Protein AF-A0A3G2G8Q4-F1 (afdb_monomer_lite)

Foldseek 3Di:
DDDPPPDPDDDPPPPPDDPDDQDAFKKKKFWAFPVRDTPDIDIDHNQQWDWDWDDDPDTDIDTDGHPDGDDDDDDDDDPRGFKMWMWGQHPNDTHTPDIDGD

Secondary structure (DSSP, 8-state):
--------PPPPPP----S-PPPTT-EEEEEE-TT--EEEEEEE--TTS-EEEEESSSEEEEE---SS----------TT--EEEEEEEETTEEEEEEEEE-

Sequence (102 aa):
MYDKKIVKGKLKSIPTFGDREALQNDFVITLSDAQGNELIKQSVEDPLNPEFESYGDTIERHKMSLQESEFSFRFPYSDEIKSVKIERINNSKKQVLFTQNF

Structure (mmCIF, N/CA/C/O backbone):
data_AF-A0A3G2G8Q4-F1
#
_entry.id   AF-A0A3G2G8Q4-F1
#
loop_
_atom_site.group_PDB
_atom_site.id
_atom_site.type_symbol
_atom_site.label_atom_id
_atom_site.label_alt_id
_atom_site.label_comp_id
_atom_site.label_asym_id
_atom_site.label_entity_id
_atom_site.label_seq_id
_atom_site.pdbx_PDB_ins_code
_atom_site.Cartn_x
_atom_site.Cartn_y
_atom_site.Cartn_z
_atom_site.occupancy
_atom_site.B_iso_or_equiv
_atom_site.auth_seq_id
_atom_site.auth_comp_id
_atom_site.auth_asym_id
_atom_site.auth_atom_id
_atom_site.pdbx_PDB_model_num
ATOM 1 N N . MET A 1 1 ? -21.188 -46.495 3.079 1.00 38.12 1 MET A N 1
ATOM 2 C CA . MET A 1 1 ? -21.110 -45.218 3.822 1.00 38.12 1 MET A CA 1
ATOM 3 C C . MET A 1 1 ? -19.738 -44.620 3.555 1.00 38.12 1 MET A C 1
ATOM 5 O O . MET A 1 1 ? -18.758 -45.279 3.864 1.00 38.12 1 MET A O 1
ATOM 9 N N . TYR A 1 2 ? -19.657 -43.464 2.891 1.00 40.69 2 TYR A N 1
ATOM 10 C CA . TYR A 1 2 ? -18.384 -42.776 2.637 1.00 40.69 2 TYR A CA 1
ATOM 11 C C . TYR A 1 2 ? -18.039 -41.899 3.840 1.00 40.69 2 TYR A C 1
ATOM 13 O O . TYR A 1 2 ? -18.783 -40.976 4.171 1.00 40.69 2 TYR A O 1
ATOM 21 N N . ASP A 1 3 ? -16.921 -42.212 4.483 1.00 45.84 3 ASP A N 1
ATOM 22 C CA . ASP A 1 3 ? -16.386 -41.477 5.623 1.00 45.84 3 ASP A CA 1
ATOM 23 C C . ASP A 1 3 ? -15.816 -40.132 5.134 1.00 45.84 3 ASP A C 1
ATOM 25 O O . ASP A 1 3 ? -14.797 -40.077 4.439 1.00 45.84 3 ASP A O 1
ATOM 29 N N . LYS A 1 4 ? -16.507 -39.023 5.427 1.00 50.03 4 LYS A N 1
ATOM 30 C CA . LYS A 1 4 ? -16.017 -37.670 5.122 1.00 50.03 4 LYS A CA 1
ATOM 31 C C . LYS A 1 4 ? -14.950 -37.297 6.150 1.00 50.03 4 LYS A C 1
ATOM 33 O O . LYS A 1 4 ? -15.244 -36.694 7.178 1.00 50.03 4 LYS A O 1
ATOM 38 N N . LYS A 1 5 ? -13.691 -37.627 5.861 1.00 48.75 5 LYS A N 1
ATOM 39 C CA . LYS A 1 5 ? -12.542 -37.155 6.642 1.00 48.75 5 LYS A CA 1
ATOM 40 C C . LYS A 1 5 ? -12.356 -35.650 6.407 1.00 48.75 5 LYS A C 1
ATOM 42 O O . LYS A 1 5 ? -11.778 -35.238 5.405 1.00 48.75 5 LYS A O 1
ATOM 47 N N . ILE A 1 6 ? -12.856 -34.819 7.322 1.00 59.56 6 ILE A N 1
ATOM 48 C CA . ILE A 1 6 ? -12.511 -33.393 7.358 1.00 59.56 6 ILE A CA 1
ATOM 49 C C . ILE A 1 6 ? -11.072 -33.296 7.868 1.00 59.56 6 ILE A C 1
ATOM 51 O O . ILE A 1 6 ? -10.798 -33.465 9.055 1.00 59.56 6 ILE A O 1
ATOM 55 N N . VAL A 1 7 ? -10.132 -33.066 6.955 1.00 59.28 7 VAL A N 1
ATOM 56 C CA . VAL A 1 7 ? -8.747 -32.758 7.313 1.00 59.28 7 VAL A CA 1
ATOM 57 C C . VAL A 1 7 ? -8.724 -31.324 7.837 1.00 59.28 7 VAL A C 1
ATOM 59 O O . VAL A 1 7 ? -9.223 -30.421 7.168 1.00 59.28 7 VAL A O 1
ATOM 62 N N . LYS A 1 8 ? -8.160 -31.101 9.031 1.00 48.94 8 LYS A N 1
ATOM 63 C CA . LYS A 1 8 ? -7.882 -29.752 9.546 1.00 48.94 8 LYS A CA 1
ATOM 64 C C . LYS A 1 8 ? -6.892 -29.072 8.598 1.00 48.94 8 LYS A C 1
ATOM 66 O O . LYS A 1 8 ? -5.683 -29.245 8.728 1.00 48.94 8 LYS A O 1
ATOM 71 N N . GLY A 1 9 ? -7.407 -28.351 7.607 1.00 51.59 9 GLY A N 1
ATOM 72 C CA . GLY A 1 9 ? -6.599 -27.491 6.756 1.00 51.59 9 GLY A CA 1
ATOM 73 C C . GLY A 1 9 ? -5.917 -26.447 7.631 1.00 51.59 9 GLY A C 1
ATOM 74 O O . GLY A 1 9 ? -6.571 -25.771 8.423 1.00 51.59 9 GLY A O 1
ATOM 75 N N . LYS A 1 10 ? -4.593 -26.337 7.531 1.00 55.53 10 LYS A N 1
ATOM 76 C CA . LYS A 1 10 ? -3.853 -25.245 8.160 1.00 55.53 10 LYS A CA 1
ATOM 77 C C . LYS A 1 10 ? -4.252 -23.958 7.437 1.00 55.53 10 LYS A C 1
ATOM 79 O O . LYS A 1 10 ? -4.138 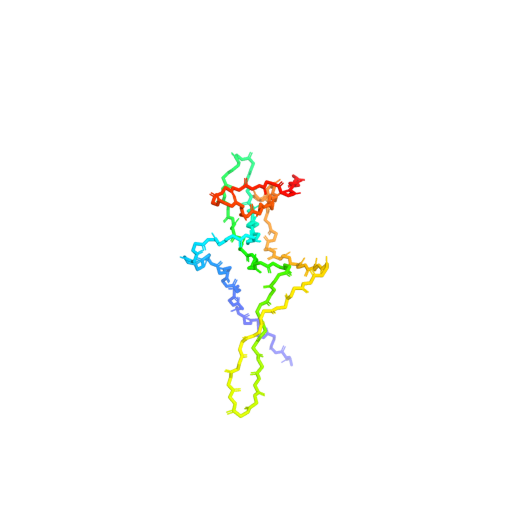-23.899 6.211 1.00 55.53 10 LYS A O 1
ATOM 84 N N . LEU A 1 11 ? -4.733 -22.954 8.174 1.00 52.53 11 LEU A N 1
ATOM 85 C C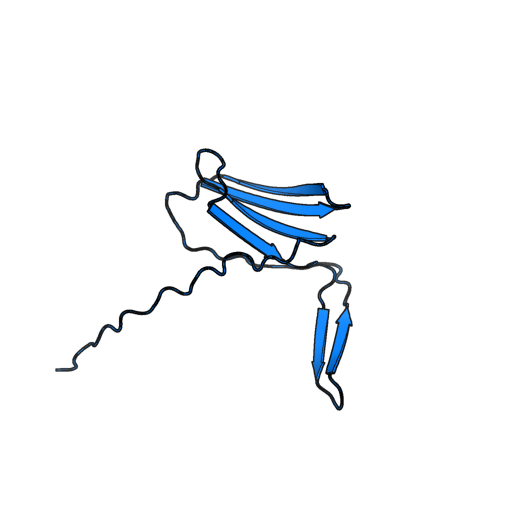A . LEU A 1 11 ? -4.925 -21.612 7.621 1.00 52.53 11 LEU A CA 1
ATOM 86 C C . LEU A 1 11 ? -3.591 -21.193 6.991 1.00 52.53 11 LEU A C 1
ATOM 88 O O . LEU A 1 11 ? -2.544 -21.343 7.632 1.00 52.53 11 LEU A O 1
ATOM 92 N N . LYS A 1 12 ? -3.601 -20.735 5.732 1.00 50.78 12 LYS A N 1
ATOM 93 C CA . LYS A 1 12 ? -2.388 -20.175 5.129 1.00 50.78 12 LYS A CA 1
ATOM 94 C C . LYS A 1 12 ? -1.923 -19.060 6.058 1.00 50.78 12 LYS A C 1
ATOM 96 O O . LYS A 1 12 ? -2.703 -18.155 6.344 1.00 50.78 12 LYS A O 1
ATOM 101 N N . SER A 1 13 ? -0.698 -19.185 6.573 1.00 47.16 13 SER A N 1
ATOM 102 C CA . SER A 1 13 ? -0.064 -18.117 7.338 1.00 47.16 13 SER A CA 1
ATOM 103 C C . SER A 1 13 ? -0.212 -16.852 6.515 1.00 47.16 13 SER A C 1
ATOM 105 O O . SER A 1 13 ? 0.176 -16.849 5.345 1.00 47.16 13 SER A O 1
ATOM 107 N N . ILE A 1 14 ? -0.792 -15.810 7.102 1.00 55.00 14 ILE A N 1
ATOM 108 C CA . ILE A 1 14 ? -0.618 -14.471 6.556 1.00 55.00 14 ILE A CA 1
ATOM 109 C C . ILE A 1 14 ? 0.900 -14.279 6.595 1.00 55.00 14 ILE A C 1
ATOM 111 O O . ILE A 1 14 ? 1.482 -14.495 7.664 1.00 55.00 14 ILE A O 1
ATOM 115 N N . PRO A 1 15 ? 1.577 -14.055 5.460 1.00 50.34 15 PRO A N 1
ATOM 116 C CA . PRO A 1 15 ? 2.986 -13.737 5.505 1.00 50.34 15 PRO A CA 1
ATOM 117 C C . PRO A 1 15 ? 3.096 -12.461 6.331 1.00 50.34 15 PRO A C 1
ATOM 119 O O . PRO A 1 15 ? 2.678 -11.389 5.899 1.00 50.34 15 PRO A O 1
ATOM 122 N N . THR A 1 16 ? 3.591 -12.599 7.560 1.00 50.03 16 THR A N 1
ATOM 123 C CA . THR A 1 16 ? 4.164 -11.479 8.287 1.00 50.03 16 THR A CA 1
ATOM 124 C C . THR A 1 16 ? 5.190 -10.900 7.336 1.00 50.03 16 THR A C 1
ATOM 126 O O . THR A 1 16 ? 5.990 -11.663 6.789 1.00 50.03 16 THR A O 1
ATOM 129 N N . PHE A 1 17 ? 5.065 -9.603 7.063 1.00 55.16 17 PHE A N 1
ATOM 130 C CA . PHE A 1 17 ? 5.999 -8.823 6.263 1.00 55.16 17 PHE A CA 1
ATOM 131 C C . PHE A 1 17 ? 7.398 -9.441 6.329 1.00 55.16 17 PHE A C 1
ATOM 133 O O . PHE A 1 17 ? 7.973 -9.543 7.411 1.00 55.16 17 PHE A O 1
ATOM 140 N N . GLY A 1 18 ? 7.925 -9.900 5.192 1.00 48.06 18 GLY A N 1
ATOM 141 C CA . GLY A 1 18 ? 9.368 -10.057 5.111 1.00 48.06 18 GLY A CA 1
ATOM 142 C C . GLY A 1 18 ? 9.953 -8.673 5.366 1.00 48.06 18 GLY A C 1
ATOM 143 O O . GLY A 1 18 ? 9.453 -7.714 4.780 1.00 48.06 18 GLY A O 1
ATOM 144 N N . ASP A 1 19 ? 10.947 -8.572 6.247 1.00 49.25 19 ASP A N 1
ATOM 145 C CA . ASP A 1 19 ? 11.641 -7.345 6.679 1.00 49.25 19 ASP A CA 1
ATOM 146 C C . ASP A 1 19 ? 12.383 -6.609 5.540 1.00 49.25 19 ASP A C 1
ATOM 148 O O . ASP A 1 19 ? 13.463 -6.052 5.726 1.00 49.25 19 ASP A O 1
ATOM 152 N N . ARG A 1 20 ? 11.856 -6.620 4.316 1.00 61.91 20 ARG A N 1
ATOM 153 C CA . ARG A 1 20 ? 12.338 -5.757 3.255 1.00 61.91 20 ARG A CA 1
ATOM 154 C C . ARG A 1 20 ? 11.760 -4.373 3.513 1.00 61.91 20 ARG A C 1
ATOM 156 O O . ARG A 1 20 ? 10.543 -4.178 3.506 1.00 61.91 20 ARG A O 1
ATOM 163 N N . GLU A 1 21 ? 12.643 -3.422 3.790 1.00 70.69 21 GLU A N 1
ATOM 164 C CA . GLU A 1 21 ? 12.278 -2.012 3.868 1.00 70.69 21 GLU A CA 1
ATOM 165 C C . GLU A 1 21 ? 11.568 -1.608 2.572 1.00 70.69 21 GLU A C 1
ATOM 167 O O . GLU A 1 21 ? 12.058 -1.896 1.479 1.00 70.69 21 GLU A O 1
ATOM 172 N N . ALA A 1 22 ? 10.396 -0.980 2.698 1.00 80.38 22 ALA A N 1
ATOM 173 C CA . ALA A 1 22 ? 9.646 -0.505 1.544 1.00 80.38 22 ALA A CA 1
ATOM 174 C C . ALA A 1 22 ? 10.485 0.535 0.787 1.00 80.38 22 ALA A C 1
ATOM 176 O O . ALA A 1 22 ? 10.952 1.519 1.370 1.00 80.38 22 ALA A O 1
ATOM 177 N N . LEU A 1 23 ? 10.683 0.300 -0.504 1.00 87.81 23 LEU A N 1
ATOM 178 C CA . LEU A 1 23 ? 11.511 1.111 -1.382 1.00 87.81 23 LEU A CA 1
ATOM 179 C C . LEU A 1 23 ? 10.683 2.210 -2.044 1.00 87.81 23 LEU A C 1
ATOM 181 O O . LEU A 1 23 ? 9.460 2.265 -1.937 1.00 87.81 23 LEU A O 1
ATOM 185 N N . GLN A 1 24 ? 11.362 3.133 -2.721 1.00 91.00 24 GLN A N 1
ATOM 186 C CA . GLN A 1 24 ? 10.700 4.193 -3.472 1.00 91.00 24 GLN A CA 1
ATOM 187 C C . GLN A 1 24 ? 9.678 3.612 -4.459 1.00 91.00 24 GLN A C 1
ATOM 189 O O . GLN A 1 24 ? 9.983 2.676 -5.183 1.00 91.00 24 GLN A O 1
ATOM 194 N N . ASN A 1 25 ? 8.497 4.231 -4.506 1.00 91.56 25 ASN A N 1
ATOM 195 C CA . ASN A 1 25 ? 7.325 3.849 -5.299 1.00 91.56 25 ASN A CA 1
ATOM 196 C C . ASN A 1 25 ? 6.579 2.594 -4.853 1.00 91.56 25 ASN A C 1
ATOM 198 O O . ASN A 1 25 ? 5.491 2.363 -5.380 1.00 91.56 25 ASN A O 1
ATOM 202 N N . ASP A 1 26 ? 7.066 1.865 -3.852 1.00 92.44 26 ASP A N 1
ATOM 203 C CA . ASP A 1 26 ? 6.298 0.770 -3.273 1.00 92.44 26 ASP A CA 1
ATOM 204 C C . ASP A 1 26 ? 5.003 1.293 -2.665 1.00 92.44 26 ASP A C 1
ATOM 206 O O . ASP A 1 26 ? 4.945 2.385 -2.080 1.00 92.44 26 ASP A O 1
ATOM 210 N N . PHE A 1 27 ? 3.951 0.494 -2.791 1.00 93.38 27 PHE A N 1
ATOM 211 C CA . PHE A 1 27 ? 2.691 0.747 -2.115 1.00 93.38 27 PHE A CA 1
ATOM 212 C C . PHE A 1 27 ? 2.645 -0.094 -0.847 1.00 93.38 27 PHE A C 1
ATOM 214 O O . PHE A 1 27 ? 2.904 -1.291 -0.868 1.00 93.38 27 PHE A O 1
ATOM 221 N N . VAL A 1 28 ? 2.294 0.531 0.267 1.00 92.81 28 VAL A N 1
ATOM 222 C CA . VAL A 1 28 ? 2.112 -0.094 1.571 1.00 92.81 28 VAL A CA 1
ATOM 223 C C . VAL A 1 28 ? 0.628 -0.074 1.888 1.00 92.81 28 VAL A C 1
ATOM 225 O O . VAL A 1 28 ? 0.035 0.993 2.030 1.00 92.81 28 VAL A O 1
ATOM 228 N N . ILE A 1 29 ? 0.034 -1.254 2.000 1.00 93.38 29 ILE A N 1
ATOM 229 C CA . ILE A 1 29 ? -1.337 -1.457 2.450 1.00 93.38 29 ILE A CA 1
ATOM 230 C C . ILE A 1 29 ? -1.304 -1.775 3.943 1.00 93.38 29 ILE A C 1
ATOM 232 O O . ILE A 1 29 ? -0.687 -2.753 4.351 1.00 93.38 29 ILE A O 1
ATOM 236 N N . THR A 1 30 ? -1.987 -0.977 4.751 1.00 93.69 30 THR A N 1
ATOM 237 C CA . THR A 1 30 ? -2.150 -1.185 6.192 1.00 93.69 30 THR A CA 1
ATOM 238 C C . THR A 1 30 ? -3.625 -1.416 6.501 1.00 93.69 30 THR A C 1
ATOM 240 O O . THR A 1 30 ? -4.479 -0.649 6.058 1.00 93.69 30 THR A O 1
ATOM 243 N N . LEU A 1 31 ? -3.919 -2.459 7.273 1.00 93.81 31 LEU A N 1
ATOM 244 C CA . LEU A 1 31 ? -5.218 -2.697 7.894 1.00 93.81 31 LEU A CA 1
ATOM 245 C C . LEU A 1 31 ? -5.122 -2.379 9.379 1.00 93.81 31 LEU A C 1
ATOM 247 O O . LEU A 1 31 ? -4.195 -2.851 10.046 1.00 93.81 31 LEU A O 1
ATOM 251 N N . SER A 1 32 ? -6.089 -1.623 9.889 1.00 94.88 32 SER A N 1
ATOM 252 C CA . SER A 1 32 ? -6.077 -1.160 11.276 1.00 94.88 32 SER A CA 1
ATOM 253 C C . SER A 1 32 ? -7.382 -1.424 12.012 1.00 94.88 32 SER A C 1
ATOM 255 O O . SER A 1 32 ? -8.451 -1.521 11.399 1.00 94.88 32 SER A O 1
ATOM 257 N N . ASP A 1 33 ? -7.278 -1.515 13.337 1.00 94.62 33 ASP A N 1
ATOM 258 C CA . ASP A 1 33 ? -8.422 -1.600 14.243 1.00 94.62 33 ASP A CA 1
ATOM 259 C C . ASP A 1 33 ? -9.115 -0.241 14.462 1.00 94.62 33 ASP A C 1
ATOM 261 O O . ASP A 1 33 ? -8.758 0.775 13.859 1.00 94.62 33 ASP A O 1
ATOM 265 N N . ALA A 1 34 ? -10.138 -0.221 15.322 1.00 94.12 34 ALA A N 1
ATOM 266 C CA . ALA A 1 34 ? -10.893 0.990 15.657 1.00 94.12 34 ALA A CA 1
ATOM 267 C C . ALA A 1 34 ? -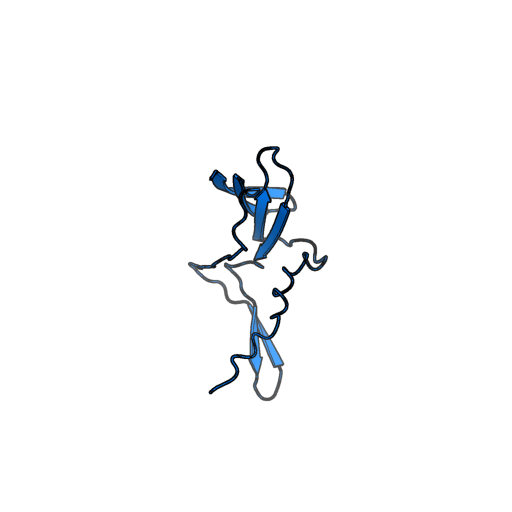10.039 2.072 16.345 1.00 94.12 34 ALA A C 1
ATOM 269 O O . ALA A 1 34 ? -10.391 3.250 16.320 1.00 94.12 34 ALA A O 1
ATOM 270 N N . GLN A 1 35 ? -8.944 1.673 16.989 1.00 93.44 35 GLN A N 1
ATOM 271 C CA . GLN A 1 35 ? -8.009 2.538 17.697 1.00 93.44 35 GLN A CA 1
ATOM 272 C C . GLN A 1 35 ? -6.880 3.028 16.776 1.00 93.44 35 GLN A C 1
ATOM 274 O O . GLN A 1 35 ? -6.097 3.891 17.173 1.00 93.44 35 GLN A O 1
ATOM 279 N N . GLY A 1 36 ? -6.811 2.515 15.544 1.00 91.00 36 GLY A N 1
ATOM 280 C CA . GLY A 1 36 ? -5.779 2.834 14.565 1.00 91.00 36 GLY A CA 1
ATOM 281 C C . GLY A 1 36 ? -4.512 1.989 14.701 1.00 91.00 36 GLY A C 1
ATOM 282 O O . GLY A 1 36 ? -3.521 2.289 14.033 1.00 91.00 36 GLY A O 1
ATOM 283 N N . ASN A 1 37 ? -4.514 0.937 15.525 1.00 92.94 37 ASN A N 1
ATOM 284 C CA . ASN A 1 37 ? -3.378 0.024 15.617 1.00 92.94 37 ASN A CA 1
ATOM 285 C C . ASN A 1 37 ? -3.269 -0.798 14.329 1.00 92.94 37 ASN A C 1
ATOM 287 O O . ASN A 1 37 ? -4.274 -1.246 13.779 1.00 92.94 37 ASN A O 1
ATOM 291 N N . GLU A 1 38 ? -2.048 -0.995 13.835 1.00 91.81 38 GLU A N 1
ATOM 292 C CA . GLU A 1 38 ? -1.774 -1.825 12.658 1.00 91.81 38 GLU A CA 1
ATOM 293 C C . GLU A 1 38 ? -1.944 -3.311 13.005 1.00 91.81 38 GLU A C 1
ATOM 295 O O . GLU A 1 38 ? -1.229 -3.845 13.850 1.00 91.81 38 GLU A O 1
ATOM 300 N N . LEU A 1 39 ? -2.891 -3.973 12.338 1.00 90.62 39 LEU A N 1
ATOM 301 C CA . LEU A 1 39 ? -3.138 -5.411 12.474 1.00 90.62 39 LEU A CA 1
ATOM 302 C C . LEU A 1 39 ? -2.402 -6.202 11.392 1.00 90.62 39 LEU A C 1
ATOM 304 O O . LEU A 1 39 ? -1.817 -7.251 11.649 1.00 90.62 39 LEU A O 1
ATOM 308 N N . ILE A 1 40 ? -2.469 -5.704 10.157 1.00 88.50 40 ILE A N 1
ATOM 309 C CA . ILE A 1 40 ? -1.847 -6.316 8.985 1.00 88.50 40 ILE A CA 1
ATOM 310 C C . ILE A 1 40 ? -1.212 -5.208 8.168 1.00 88.50 40 ILE A C 1
ATOM 312 O O . ILE A 1 40 ? -1.779 -4.131 7.983 1.00 88.50 40 ILE A O 1
ATOM 316 N N . LYS A 1 41 ? -0.058 -5.523 7.605 1.00 89.06 41 LYS A N 1
ATOM 317 C CA . LYS A 1 41 ? 0.622 -4.696 6.629 1.00 89.06 41 LYS A CA 1
ATOM 318 C C . LYS A 1 41 ? 0.949 -5.591 5.434 1.00 89.06 41 LYS A C 1
ATOM 320 O O . LYS A 1 41 ? 1.354 -6.734 5.631 1.00 89.06 41 LYS A O 1
ATOM 325 N N . GLN A 1 42 ? 0.812 -5.090 4.210 1.00 87.62 42 GLN A N 1
ATOM 326 C CA . GLN A 1 42 ? 1.411 -5.694 3.014 1.00 87.62 42 GLN A CA 1
ATOM 327 C C . GLN A 1 42 ? 2.091 -4.634 2.129 1.00 87.62 42 GLN A C 1
ATOM 329 O O . GLN A 1 42 ? 1.654 -3.487 2.113 1.00 87.62 42 GLN A O 1
ATOM 334 N N . SER A 1 43 ? 3.151 -4.995 1.400 1.00 88.44 43 SER A N 1
ATOM 335 C CA . SER A 1 43 ? 3.727 -4.166 0.333 1.00 88.44 43 SER A CA 1
ATOM 336 C C . SER A 1 43 ? 3.388 -4.709 -1.058 1.00 88.44 43 SER A C 1
ATOM 338 O O . SER A 1 43 ? 3.206 -5.912 -1.255 1.00 88.44 43 SER A O 1
ATOM 340 N N . VAL A 1 44 ? 3.307 -3.800 -2.024 1.00 90.00 44 VAL A N 1
ATOM 341 C CA . VAL A 1 44 ? 3.299 -4.072 -3.463 1.00 90.00 44 VAL A CA 1
ATOM 342 C C . VAL A 1 44 ? 4.479 -3.303 -4.046 1.00 90.00 44 VAL A C 1
ATOM 344 O O . VAL A 1 44 ? 4.504 -2.074 -3.965 1.00 90.00 44 VAL A O 1
ATOM 347 N N . GLU A 1 45 ? 5.466 -4.034 -4.561 1.00 90.75 45 GLU A N 1
ATOM 348 C CA . GLU A 1 45 ? 6.707 -3.461 -5.095 1.00 90.75 45 GLU A CA 1
ATOM 349 C C . GLU A 1 45 ? 6.426 -2.715 -6.408 1.00 90.75 45 GLU A C 1
ATOM 351 O O . GLU A 1 45 ? 5.778 -3.287 -7.284 1.00 90.75 45 GLU A O 1
ATOM 356 N N . ASP A 1 46 ? 6.869 -1.450 -6.491 1.00 91.19 46 ASP A N 1
ATOM 357 C CA . ASP A 1 46 ? 6.670 -0.478 -7.591 1.00 91.19 46 ASP A CA 1
ATOM 358 C C . ASP A 1 46 ? 5.697 -0.949 -8.699 1.00 91.19 46 ASP A C 1
ATOM 360 O O . ASP A 1 46 ? 6.127 -1.395 -9.768 1.00 91.19 46 ASP A O 1
ATOM 364 N N . PRO A 1 47 ? 4.369 -0.859 -8.481 1.00 91.44 47 PRO A N 1
ATOM 365 C CA . PRO A 1 47 ? 3.394 -1.464 -9.387 1.00 91.44 47 PRO A CA 1
ATOM 366 C C . PRO A 1 47 ? 3.372 -0.820 -10.778 1.00 91.44 47 PRO A C 1
ATOM 368 O O . PRO A 1 47 ? 2.758 -1.370 -11.687 1.00 91.44 47 PRO A O 1
ATOM 371 N N . LEU A 1 48 ? 3.997 0.347 -10.961 1.00 92.00 48 LEU A N 1
ATOM 372 C CA . LEU A 1 48 ? 4.142 0.995 -12.267 1.00 92.00 48 LEU A CA 1
ATOM 373 C C . LEU A 1 48 ? 5.444 0.605 -12.973 1.00 92.00 48 LEU A C 1
ATOM 375 O O . LEU A 1 48 ? 5.569 0.850 -14.172 1.00 92.00 48 LEU A O 1
ATOM 379 N N . ASN A 1 49 ? 6.404 0.012 -12.259 1.00 92.69 49 ASN A N 1
ATOM 380 C CA . ASN A 1 49 ? 7.675 -0.441 -12.817 1.00 92.69 49 ASN A CA 1
ATOM 381 C C . ASN A 1 49 ? 8.036 -1.875 -12.373 1.00 92.69 49 ASN A C 1
ATOM 383 O O . ASN A 1 49 ? 9.107 -2.075 -11.789 1.00 92.69 49 ASN A O 1
ATOM 387 N N . PRO A 1 50 ? 7.173 -2.880 -12.629 1.00 89.75 50 PRO A N 1
ATOM 388 C CA . PRO A 1 50 ? 7.436 -4.259 -12.230 1.00 89.75 50 PRO A CA 1
ATOM 389 C C . PRO A 1 50 ? 8.697 -4.844 -12.883 1.00 89.75 50 PRO A C 1
ATOM 391 O O . PRO A 1 50 ? 9.046 -4.531 -14.027 1.00 89.75 50 PRO A O 1
ATOM 394 N N . GLU A 1 51 ? 9.354 -5.747 -12.150 1.00 88.12 51 GLU A N 1
ATOM 395 C CA . GLU A 1 51 ? 10.445 -6.586 -12.651 1.00 88.12 51 GLU A CA 1
ATOM 396 C C . GLU A 1 51 ? 9.895 -7.919 -13.174 1.00 88.12 51 GLU A C 1
ATOM 398 O O . GLU A 1 51 ? 9.248 -8.672 -12.445 1.00 88.12 51 GLU A O 1
ATOM 403 N N . PHE A 1 52 ? 10.182 -8.227 -14.437 1.00 83.88 52 PHE A N 1
ATOM 404 C CA . PHE A 1 52 ? 9.861 -9.504 -15.067 1.00 83.88 52 PHE A CA 1
ATOM 405 C C . PHE A 1 52 ? 11.124 -10.343 -15.227 1.00 83.88 52 PHE A C 1
ATOM 407 O O . PHE A 1 52 ? 12.130 -9.865 -15.750 1.00 83.88 52 PHE A O 1
ATOM 414 N N . GLU A 1 53 ? 11.059 -11.607 -14.811 1.00 88.19 53 GLU A N 1
ATOM 415 C CA . GLU A 1 53 ? 12.118 -12.585 -15.055 1.00 88.19 53 GLU A CA 1
ATOM 416 C C . GLU A 1 53 ? 11.779 -13.387 -16.320 1.00 88.19 53 GLU A C 1
ATOM 418 O O . GLU A 1 53 ? 10.724 -14.019 -16.405 1.00 88.19 53 GLU A O 1
ATOM 423 N N . SER A 1 54 ? 12.653 -13.329 -17.325 1.00 84.44 54 SER A N 1
ATOM 424 C CA . SER A 1 54 ? 12.545 -14.114 -18.555 1.00 84.44 54 SER A CA 1
ATOM 425 C C . SER A 1 54 ? 13.546 -15.263 -18.534 1.00 84.44 54 SER A C 1
ATOM 427 O O . SER A 1 54 ? 14.717 -15.062 -18.208 1.00 84.44 54 SER A O 1
ATOM 429 N N . TYR A 1 55 ? 13.087 -16.453 -18.924 1.00 85.62 55 TYR A N 1
ATOM 430 C CA . TYR A 1 55 ? 13.8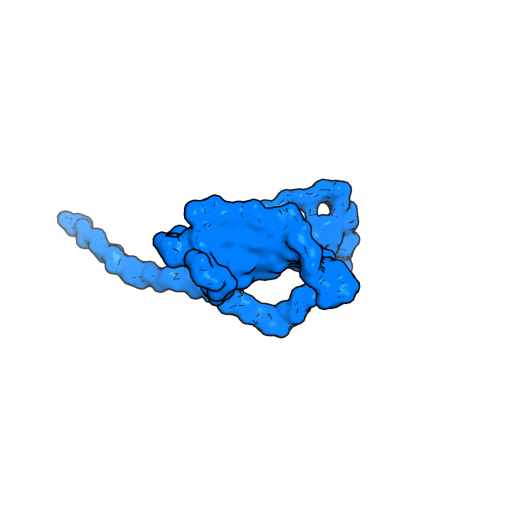91 -17.672 -18.947 1.00 85.62 55 TYR A CA 1
ATOM 431 C C . TYR A 1 55 ? 14.180 -18.074 -20.397 1.00 85.62 55 TYR A C 1
ATOM 433 O O . TYR A 1 55 ? 13.282 -18.534 -21.104 1.00 85.62 55 TYR A O 1
ATOM 441 N N . GLY A 1 56 ? 15.426 -17.875 -20.826 1.00 83.12 56 GLY A N 1
ATOM 442 C CA . GLY A 1 56 ? 15.972 -18.374 -22.091 1.00 83.12 56 GLY A CA 1
ATOM 443 C C . GLY A 1 56 ? 17.214 -19.227 -21.830 1.00 83.12 56 GLY A C 1
ATOM 444 O O . GLY A 1 56 ? 17.232 -20.018 -20.889 1.00 83.12 56 GLY A O 1
ATOM 445 N N . ASP A 1 57 ? 18.277 -19.029 -22.614 1.00 87.88 57 ASP A N 1
ATOM 446 C CA . ASP A 1 57 ? 19.594 -19.636 -22.340 1.00 87.88 57 ASP A CA 1
ATOM 447 C C . ASP A 1 57 ? 20.232 -19.091 -21.043 1.00 87.88 57 ASP A C 1
ATOM 449 O O . ASP A 1 57 ? 21.089 -19.730 -20.429 1.00 87.88 57 ASP A O 1
ATOM 453 N N . THR A 1 58 ? 19.780 -17.917 -20.600 1.00 88.31 58 THR A N 1
ATOM 454 C CA . THR A 1 58 ? 20.119 -17.253 -19.338 1.00 88.31 58 THR A CA 1
ATOM 455 C C . THR A 1 58 ? 18.846 -16.762 -18.642 1.00 88.31 58 THR A C 1
ATOM 457 O O . THR A 1 58 ? 17.779 -16.644 -19.252 1.00 88.31 58 THR A O 1
ATOM 460 N N . ILE A 1 59 ? 18.953 -16.492 -17.338 1.00 87.06 59 ILE A N 1
ATOM 461 C CA . ILE A 1 59 ? 17.910 -15.800 -16.575 1.00 87.06 59 ILE A CA 1
ATOM 462 C C . ILE A 1 59 ? 18.184 -14.302 -16.684 1.00 87.06 59 ILE A C 1
ATOM 464 O O . ILE A 1 59 ? 19.230 -13.833 -16.230 1.00 87.06 59 ILE A O 1
ATOM 468 N N . GLU A 1 60 ? 17.247 -13.554 -17.257 1.00 87.31 60 GLU A N 1
ATOM 469 C CA . GLU A 1 60 ? 17.333 -12.097 -17.361 1.00 87.31 60 GLU A CA 1
ATOM 470 C C . GLU A 1 60 ? 16.181 -11.431 -16.610 1.00 87.31 60 GLU A C 1
ATOM 472 O O . GLU A 1 60 ? 15.057 -11.933 -16.605 1.00 87.31 60 GLU A O 1
ATOM 477 N N . ARG A 1 61 ? 16.461 -10.285 -15.979 1.00 87.31 61 ARG A N 1
ATOM 478 C CA . ARG A 1 61 ? 15.463 -9.470 -15.280 1.00 87.31 61 ARG A CA 1
ATOM 479 C C . ARG A 1 61 ? 15.290 -8.139 -15.986 1.00 87.31 61 ARG A C 1
ATOM 481 O O . ARG A 1 61 ? 16.252 -7.388 -16.137 1.00 87.31 61 ARG A O 1
ATOM 488 N N . HIS A 1 62 ? 14.056 -7.837 -16.363 1.00 84.62 62 HIS A N 1
ATOM 489 C CA . HIS A 1 62 ? 13.693 -6.649 -17.125 1.00 84.62 62 HIS A CA 1
ATOM 490 C C . HIS A 1 62 ? 12.713 -5.796 -16.327 1.00 84.62 62 HIS A C 1
ATOM 492 O O . HIS A 1 62 ? 11.669 -6.285 -15.898 1.00 84.62 62 HIS A O 1
ATOM 498 N N . LYS A 1 63 ? 13.025 -4.509 -16.149 1.00 85.88 63 LYS A N 1
ATOM 499 C CA . LYS A 1 63 ? 12.060 -3.531 -15.632 1.00 85.88 63 LYS A CA 1
ATOM 500 C C . LYS A 1 63 ? 11.185 -3.035 -16.769 1.00 85.88 63 LYS A C 1
ATOM 502 O O . LYS A 1 63 ? 11.703 -2.597 -17.794 1.00 85.88 63 LYS A O 1
ATOM 507 N N . MET A 1 64 ? 9.874 -3.059 -16.569 1.00 86.50 64 MET A N 1
ATOM 508 C CA . MET A 1 64 ? 8.914 -2.541 -17.538 1.00 86.50 64 MET A CA 1
ATOM 509 C C . MET A 1 64 ? 8.173 -1.355 -16.944 1.00 86.50 64 MET A C 1
ATOM 511 O O . MET A 1 64 ? 7.575 -1.489 -15.889 1.00 86.50 64 MET A O 1
ATOM 515 N N . SER A 1 65 ? 8.179 -0.214 -17.633 1.00 91.31 65 SER A N 1
ATOM 516 C CA . SER A 1 65 ? 7.371 0.938 -17.235 1.00 91.31 65 SER A CA 1
ATOM 517 C C . SER A 1 65 ? 5.970 0.813 -17.828 1.00 91.31 65 SER A C 1
ATOM 519 O O . SER A 1 65 ? 5.815 0.713 -19.048 1.00 91.31 65 SER A O 1
ATOM 521 N N . LEU A 1 66 ? 4.960 0.789 -16.965 1.00 89.50 66 LEU A N 1
ATOM 522 C CA . LEU A 1 66 ? 3.554 0.685 -17.337 1.00 89.50 66 LEU A CA 1
ATOM 523 C C . LEU A 1 66 ? 2.886 2.062 -17.252 1.00 89.50 66 LEU A C 1
ATOM 525 O O . LEU A 1 66 ? 3.149 2.835 -16.332 1.00 89.50 66 LEU A O 1
ATOM 529 N N . GLN A 1 67 ? 1.995 2.367 -18.200 1.00 90.19 67 GLN A N 1
ATOM 530 C CA . GLN A 1 67 ? 1.170 3.583 -18.131 1.00 90.19 67 GLN A CA 1
ATOM 531 C C . GLN A 1 67 ? 0.097 3.472 -17.044 1.00 90.19 67 GLN A C 1
ATOM 533 O O . GLN A 1 67 ? -0.203 4.449 -16.362 1.00 90.19 67 GLN A O 1
ATOM 538 N N . GLU A 1 68 ? -0.444 2.269 -16.875 1.00 91.19 68 GLU A N 1
ATOM 539 C CA . GLU A 1 68 ? -1.470 1.927 -15.899 1.00 91.19 68 GLU A CA 1
ATOM 540 C C . GLU A 1 68 ? -1.128 0.575 -15.274 1.00 91.19 68 GLU A C 1
ATOM 542 O O . GLU A 1 68 ? -0.521 -0.286 -15.918 1.00 91.19 68 GLU A O 1
ATOM 547 N N . SER A 1 69 ? -1.520 0.377 -14.019 1.00 89.56 69 SER A N 1
ATOM 548 C CA . SER A 1 69 ? -1.391 -0.911 -13.352 1.00 89.56 69 SER A CA 1
ATOM 549 C C . SER A 1 69 ? -2.553 -1.169 -12.409 1.00 89.56 69 SER A C 1
ATOM 551 O O . SER A 1 69 ? -3.138 -0.255 -11.826 1.00 89.56 69 SER A O 1
ATOM 553 N N . GLU A 1 70 ? -2.875 -2.448 -12.256 1.00 90.19 70 GLU A N 1
ATOM 554 C CA . GLU A 1 70 ? -3.892 -2.927 -11.335 1.00 90.19 70 GLU A CA 1
ATOM 555 C C . GLU A 1 70 ? -3.266 -3.943 -10.387 1.00 90.19 70 GLU A C 1
ATOM 557 O O . GLU A 1 70 ? -2.459 -4.787 -10.780 1.00 90.19 70 GLU A O 1
ATOM 562 N N . PHE A 1 71 ? -3.665 -3.884 -9.122 1.00 87.50 71 PHE A N 1
ATOM 563 C CA . PHE A 1 71 ? -3.301 -4.888 -8.138 1.00 87.50 71 PHE A CA 1
ATOM 564 C C . PHE A 1 71 ? -4.509 -5.214 -7.270 1.00 87.50 71 PHE A C 1
ATOM 566 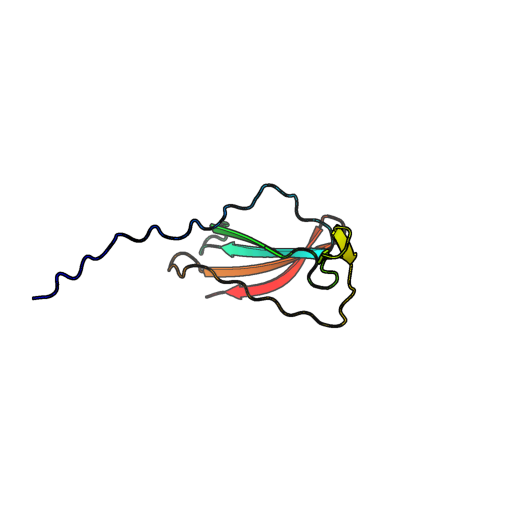O O . PHE A 1 71 ? -5.404 -4.395 -7.062 1.00 87.50 71 PHE A O 1
ATOM 573 N N . SER A 1 72 ? -4.522 -6.431 -6.736 1.00 88.00 72 SER A N 1
ATOM 574 C CA . SER A 1 72 ? -5.546 -6.871 -5.797 1.00 88.00 72 SER A CA 1
ATOM 575 C C . SER A 1 72 ? -4.891 -7.299 -4.498 1.00 88.00 72 SER A C 1
ATOM 577 O O . SER A 1 72 ? -3.932 -8.071 -4.507 1.00 88.00 72 SER A O 1
ATOM 579 N N . PHE A 1 73 ? -5.447 -6.842 -3.387 1.00 84.62 73 PHE A N 1
ATOM 580 C CA . PHE A 1 73 ? -5.051 -7.267 -2.056 1.00 84.62 73 PHE A CA 1
ATOM 581 C C . PHE A 1 73 ? -6.208 -8.034 -1.417 1.00 84.62 73 PHE A C 1
ATOM 583 O O . PHE A 1 73 ? -7.367 -7.627 -1.507 1.00 84.62 73 PHE A O 1
ATOM 590 N N . ARG A 1 74 ? -5.897 -9.175 -0.800 1.00 87.25 74 ARG A N 1
ATOM 591 C CA . ARG A 1 74 ? -6.868 -10.020 -0.102 1.00 87.25 74 ARG A CA 1
ATOM 592 C C . ARG A 1 74 ? -6.386 -10.235 1.316 1.00 87.25 74 ARG A C 1
ATOM 594 O O . ARG A 1 74 ? -5.231 -10.584 1.532 1.00 87.25 74 ARG A O 1
ATOM 601 N N . PHE A 1 75 ? -7.305 -10.106 2.254 1.00 83.88 75 PHE A N 1
ATOM 602 C CA . PHE A 1 75 ? -7.057 -10.339 3.664 1.00 83.88 75 PHE A CA 1
ATOM 603 C C . PHE A 1 75 ? -8.201 -11.165 4.254 1.00 83.88 75 PHE A C 1
ATOM 605 O O . PHE A 1 75 ? -9.321 -11.120 3.733 1.00 83.88 75 PHE A O 1
ATOM 612 N N . PRO A 1 76 ? -7.942 -11.959 5.304 1.00 82.06 76 PRO A N 1
ATOM 613 C CA . PRO A 1 76 ? -9.011 -12.623 6.028 1.00 82.06 76 PRO A CA 1
ATOM 614 C C . PRO A 1 76 ? -9.879 -11.569 6.712 1.00 82.06 76 PRO A C 1
ATOM 616 O O . PRO A 1 76 ? -9.376 -10.721 7.446 1.00 82.06 76 PRO A O 1
ATOM 619 N N . TYR A 1 77 ? -11.182 -11.624 6.458 1.00 81.56 77 TYR A N 1
ATOM 620 C CA . TYR A 1 77 ? -12.133 -10.754 7.133 1.00 81.56 77 TYR A CA 1
ATOM 621 C C . TYR A 1 77 ? -12.131 -11.029 8.643 1.00 81.56 77 TYR A C 1
ATOM 623 O O . TYR A 1 77 ? -12.128 -12.187 9.066 1.00 81.56 77 TYR A O 1
ATOM 631 N N . SER A 1 78 ? -12.139 -9.959 9.435 1.00 86.75 78 SER A N 1
ATOM 632 C CA . SER A 1 78 ? -12.250 -9.978 10.892 1.00 86.75 78 SER A CA 1
ATOM 633 C C . SER A 1 78 ? -13.022 -8.740 11.335 1.00 86.75 78 SER A C 1
ATOM 635 O O . SER A 1 78 ? -12.799 -7.659 10.787 1.00 86.75 78 SER A O 1
ATOM 637 N N . ASP A 1 79 ? -13.870 -8.881 12.355 1.00 91.62 79 ASP A N 1
ATOM 638 C CA . ASP A 1 79 ? -14.593 -7.756 12.960 1.00 91.62 79 ASP A CA 1
ATOM 639 C C . ASP A 1 79 ? -13.648 -6.714 13.578 1.00 91.62 79 ASP A C 1
ATOM 641 O O . ASP A 1 79 ? -14.045 -5.566 13.788 1.00 91.62 79 ASP A O 1
ATOM 645 N N . GLU A 1 80 ? -12.398 -7.095 13.851 1.00 93.06 80 GLU A N 1
ATOM 646 C CA . GLU A 1 80 ? -11.354 -6.210 14.369 1.00 93.06 80 GLU A CA 1
ATOM 647 C C . GLU A 1 80 ? -10.870 -5.201 13.323 1.00 93.06 80 GLU A C 1
ATOM 649 O O . GLU A 1 80 ? -10.443 -4.112 13.689 1.00 93.06 80 GLU A O 1
ATOM 654 N N . ILE A 1 81 ? -10.961 -5.517 12.027 1.00 93.56 81 ILE A N 1
ATOM 655 C CA . ILE A 1 81 ? -10.472 -4.647 10.953 1.00 93.56 81 ILE A CA 1
ATOM 656 C C . ILE A 1 81 ? -11.510 -3.558 10.683 1.00 93.56 81 ILE A C 1
ATOM 658 O O . ILE A 1 81 ? -12.602 -3.835 10.190 1.00 93.56 81 ILE A O 1
ATOM 662 N N . LYS A 1 82 ? -11.156 -2.305 10.977 1.00 95.44 82 LYS A N 1
ATOM 663 C CA . LYS A 1 82 ? -12.034 -1.135 10.808 1.00 95.44 82 LYS A CA 1
ATOM 664 C C . LYS A 1 82 ? -11.590 -0.177 9.722 1.00 95.44 82 LYS A C 1
ATOM 666 O O . LYS A 1 82 ? -12.360 0.694 9.332 1.00 95.44 82 LYS A O 1
ATOM 671 N N . SER A 1 83 ? -10.372 -0.316 9.216 1.00 94.94 83 SER A N 1
ATOM 672 C CA . SER A 1 83 ? -9.917 0.514 8.108 1.00 94.94 83 SER A CA 1
ATOM 673 C C . SER A 1 83 ? -8.845 -0.159 7.266 1.00 94.94 83 SER A C 1
ATOM 675 O O . SER A 1 83 ? -8.128 -1.050 7.725 1.00 94.94 83 SER A O 1
ATOM 677 N N . VAL A 1 84 ? -8.744 0.298 6.021 1.00 94.56 84 VAL A N 1
ATOM 678 C CA . VAL A 1 84 ? -7.631 0.046 5.111 1.00 94.56 84 VAL A CA 1
ATOM 679 C C . VAL A 1 84 ? -7.048 1.378 4.660 1.00 94.56 84 VAL A C 1
ATOM 681 O O . VAL A 1 84 ? -7.775 2.312 4.320 1.00 94.56 84 VAL A O 1
ATOM 684 N N . LYS A 1 85 ? -5.722 1.457 4.631 1.00 95.94 85 LYS A N 1
ATOM 685 C CA . LYS A 1 85 ? -4.965 2.606 4.142 1.00 95.94 85 LYS A CA 1
ATOM 686 C C . LYS A 1 85 ? -3.910 2.132 3.155 1.00 95.94 85 LYS A C 1
ATOM 688 O O . LYS A 1 85 ? -3.204 1.170 3.435 1.00 95.94 85 LYS A O 1
ATOM 693 N N . ILE A 1 86 ? -3.790 2.814 2.023 1.00 95.00 86 ILE A N 1
ATOM 694 C CA . ILE A 1 86 ? -2.756 2.562 1.019 1.00 95.00 86 ILE A CA 1
ATOM 695 C C . ILE A 1 86 ? -1.879 3.804 0.926 1.00 95.00 86 ILE A C 1
ATOM 697 O O . ILE A 1 86 ? -2.365 4.915 0.701 1.00 95.00 86 ILE A O 1
ATOM 701 N N . GLU A 1 87 ? -0.580 3.611 1.098 1.00 95.50 87 GLU A N 1
ATOM 702 C CA . GLU A 1 87 ? 0.429 4.663 1.080 1.00 95.50 87 GLU A CA 1
ATOM 703 C C . GLU A 1 87 ? 1.485 4.342 0.023 1.00 95.50 87 GLU A C 1
ATOM 705 O O . GLU A 1 87 ? 1.969 3.222 -0.029 1.00 95.50 87 GLU A O 1
ATOM 710 N N . ARG A 1 88 ? 1.899 5.315 -0.787 1.00 94.75 88 ARG A N 1
ATOM 711 C CA . ARG A 1 88 ? 3.083 5.198 -1.646 1.00 94.75 88 ARG A CA 1
ATOM 712 C C . ARG A 1 88 ? 4.310 5.710 -0.914 1.00 94.75 88 ARG A C 1
ATOM 714 O O . ARG A 1 88 ? 4.261 6.781 -0.307 1.00 94.75 88 ARG A O 1
ATOM 721 N N . ILE A 1 89 ? 5.429 5.008 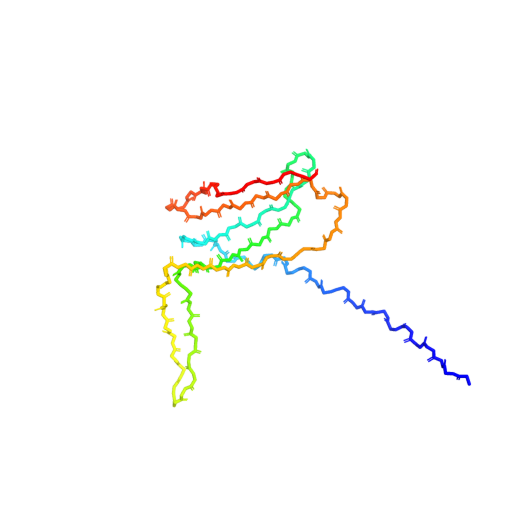-1.027 1.00 93.88 89 ILE A N 1
ATOM 722 C CA . ILE A 1 89 ? 6.720 5.526 -0.580 1.00 93.88 89 ILE A CA 1
ATOM 723 C C . ILE A 1 89 ? 7.259 6.519 -1.615 1.00 93.88 89 ILE A C 1
ATOM 725 O O . ILE A 1 89 ? 7.435 6.200 -2.788 1.00 93.88 89 ILE A O 1
ATOM 729 N N . ASN A 1 90 ? 7.540 7.742 -1.183 1.00 91.62 90 ASN A N 1
ATOM 730 C CA . ASN A 1 90 ? 8.092 8.808 -2.006 1.00 91.62 90 ASN A CA 1
ATOM 731 C C . ASN A 1 90 ? 9.189 9.533 -1.217 1.00 91.62 90 ASN A C 1
ATOM 733 O O . ASN A 1 90 ? 8.900 10.155 -0.195 1.00 91.62 90 ASN A O 1
ATOM 737 N N . ASN A 1 91 ? 10.445 9.441 -1.668 1.00 85.38 91 ASN A N 1
ATOM 738 C CA . ASN A 1 91 ? 11.609 10.039 -0.997 1.00 85.38 91 ASN A CA 1
ATOM 739 C C . ASN A 1 91 ? 11.665 9.703 0.507 1.00 85.38 91 ASN A C 1
ATOM 741 O O . ASN A 1 91 ? 11.789 10.591 1.352 1.00 85.38 91 ASN A O 1
ATOM 745 N N . SER A 1 92 ? 11.476 8.421 0.839 1.00 77.69 92 SER A N 1
ATOM 746 C CA . SER A 1 92 ? 11.415 7.897 2.216 1.00 77.69 92 SER A CA 1
ATOM 747 C C . SER A 1 92 ? 10.272 8.447 3.083 1.00 77.69 92 SER A C 1
ATOM 749 O O . SER A 1 92 ? 10.234 8.208 4.289 1.00 77.69 92 SER A O 1
ATOM 751 N N . LYS A 1 93 ? 9.311 9.162 2.490 1.00 86.94 93 LYS A N 1
ATOM 752 C CA . LYS A 1 93 ? 8.054 9.564 3.129 1.00 86.94 93 LYS A CA 1
ATOM 753 C C . LYS A 1 93 ? 6.912 8.708 2.615 1.00 86.94 93 LYS A C 1
ATOM 755 O O . LYS A 1 93 ? 6.949 8.202 1.499 1.00 86.94 93 LYS A O 1
ATOM 760 N N . LYS A 1 94 ? 5.864 8.590 3.420 1.00 91.06 94 LYS A N 1
ATOM 761 C CA . LYS A 1 94 ? 4.623 7.943 3.013 1.00 91.06 94 LYS A CA 1
ATOM 762 C C . LYS A 1 94 ? 3.635 8.984 2.502 1.00 91.06 94 LYS A C 1
ATOM 764 O O . LYS A 1 94 ? 3.323 9.939 3.208 1.00 91.06 94 LYS A O 1
ATOM 769 N N . GLN A 1 95 ? 3.146 8.795 1.286 1.00 95.19 95 GLN A N 1
ATOM 770 C CA . GLN A 1 95 ? 2.080 9.584 0.685 1.00 95.19 95 GLN A CA 1
ATOM 771 C C . GLN A 1 95 ? 0.801 8.750 0.684 1.00 95.19 95 GLN A C 1
ATOM 773 O O . GLN A 1 95 ? 0.756 7.707 0.040 1.00 95.19 95 GLN A O 1
ATOM 778 N N . VAL A 1 96 ? -0.245 9.199 1.377 1.00 95.31 96 VAL A N 1
ATOM 779 C CA . VAL A 1 96 ? -1.542 8.507 1.364 1.00 95.31 96 VAL A CA 1
ATOM 780 C C . VAL A 1 96 ? -2.140 8.586 -0.039 1.00 95.31 96 VAL A C 1
ATOM 782 O O . VAL A 1 96 ? -2.289 9.675 -0.590 1.00 95.31 96 VAL A O 1
ATOM 785 N N . LEU A 1 97 ? -2.464 7.428 -0.607 1.00 94.25 97 LEU A N 1
ATOM 786 C CA . LEU A 1 97 ? -3.168 7.304 -1.882 1.00 94.25 97 LEU A CA 1
ATOM 787 C C . LEU A 1 97 ? -4.653 7.019 -1.675 1.00 94.25 97 LEU A C 1
ATOM 789 O O . LEU A 1 97 ? -5.487 7.479 -2.448 1.00 94.25 97 LEU A O 1
ATOM 793 N N . PHE A 1 98 ? -4.977 6.245 -0.639 1.00 94.94 98 PHE A N 1
ATOM 794 C CA . PHE A 1 98 ? -6.332 5.783 -0.389 1.00 94.94 98 PHE A CA 1
ATOM 795 C C . PHE A 1 98 ? -6.539 5.464 1.089 1.00 94.94 98 PHE A C 1
ATOM 797 O O . PHE A 1 98 ? -5.644 4.924 1.741 1.00 94.94 98 PHE A O 1
ATOM 804 N N . THR A 1 99 ? -7.745 5.739 1.583 1.00 96.12 99 THR A N 1
ATOM 805 C CA . THR A 1 99 ? -8.213 5.312 2.902 1.00 96.12 99 THR A CA 1
ATOM 806 C C . THR A 1 99 ? -9.682 4.928 2.802 1.00 96.12 99 THR A C 1
ATOM 808 O O . THR A 1 99 ? -10.472 5.667 2.218 1.00 96.12 99 THR A O 1
ATOM 811 N N . GLN A 1 100 ? -10.053 3.811 3.419 1.00 94.00 100 GLN A N 1
ATOM 812 C CA . GLN A 1 100 ? -11.437 3.378 3.568 1.00 94.00 100 GLN A CA 1
ATOM 813 C C . GLN A 1 100 ? -11.659 2.867 4.986 1.00 94.00 100 GLN A C 1
ATOM 815 O O . GLN A 1 100 ? -10.876 2.065 5.486 1.00 94.00 100 GLN A O 1
ATOM 820 N N . ASN A 1 101 ? -12.755 3.306 5.599 1.00 94.31 101 ASN A N 1
ATOM 821 C CA . ASN A 1 101 ? -13.220 2.808 6.891 1.00 94.31 101 ASN A CA 1
ATOM 822 C C . ASN A 1 101 ? -14.396 1.845 6.670 1.00 94.31 101 ASN A C 1
ATOM 824 O O . ASN A 1 101 ? -15.171 2.045 5.729 1.00 94.31 101 ASN A O 1
ATOM 828 N N . PHE A 1 102 ? -14.511 0.818 7.507 1.00 87.94 102 PHE A N 1
ATOM 829 C CA . PHE A 1 102 ? -15.546 -0.217 7.450 1.00 87.94 102 PHE A CA 1
ATOM 830 C C . PHE A 1 102 ? -16.545 -0.084 8.599 1.00 87.94 102 PHE A C 1
ATOM 832 O O . PHE A 1 102 ? -16.122 0.304 9.714 1.00 87.94 102 PHE A O 1
#

pLDDT: mean 82.25, std 16.2, range [38.12, 96.12]

Radius of gyration: 18.35 Å; chains: 1; bounding box: 41×55×40 Å